Protein AF-A0A444R251-F1 (afdb_monomer_lite)

Secondary structure (DSSP, 8-state):
-----------HHHHHHHHHHHHHHHTT-SSHHHHHHHHHHSPPPHHHHHHHHHHHHHS-HHHHHHHHHHHHS-HHHHHHHHHHHHHHHHS-HHHHHHHHHHHHH-HHHHHHHHHHHHHHHHS-HHHHHHHHHHHHHTS-HHHHHT-HHHHS-HHHHHHHHHHHHHHHHTTT--

Structure (mmCIF, N/CA/C/O backbone):
data_AF-A0A444R251-F1
#
_entry.id   AF-A0A444R251-F1
#
loop_
_atom_site.group_PDB
_atom_site.id
_atom_site.type_symbol
_atom_site.label_atom_id
_atom_site.label_alt_id
_atom_site.label_comp_id
_atom_site.label_asym_id
_atom_site.label_entity_id
_atom_site.label_seq_id
_atom_site.pdbx_PDB_ins_code
_atom_site.Cartn_x
_atom_site.Cartn_y
_atom_site.Cartn_z
_atom_site.occupancy
_atom_site.B_iso_or_equiv
_atom_site.auth_seq_id
_atom_site.auth_comp_id
_atom_site.auth_asym_id
_atom_site.auth_atom_id
_atom_site.pdbx_PDB_model_num
ATOM 1 N N . GLN A 1 1 ? -33.685 -7.042 17.617 1.00 42.31 1 GLN A N 1
ATOM 2 C CA . GLN A 1 1 ? -33.152 -8.417 17.524 1.00 42.31 1 GLN A CA 1
ATOM 3 C C . GLN A 1 1 ? -31.793 -8.356 16.838 1.00 42.31 1 GLN A C 1
ATOM 5 O O . GLN A 1 1 ? -31.724 -7.944 15.687 1.00 42.31 1 GLN A O 1
ATOM 10 N N . GLN A 1 2 ? -30.715 -8.632 17.574 1.00 37.97 2 GLN A N 1
ATOM 11 C CA . GLN A 1 2 ? -29.339 -8.553 17.075 1.00 37.97 2 GLN A CA 1
ATOM 12 C C . GLN A 1 2 ? -29.007 -9.846 16.315 1.00 37.97 2 GLN A C 1
ATOM 14 O O . GLN A 1 2 ? -29.081 -10.926 16.893 1.00 37.97 2 GLN A O 1
ATOM 19 N N . ARG A 1 3 ? -28.685 -9.756 15.017 1.00 39.44 3 ARG A N 1
ATOM 20 C CA . ARG A 1 3 ? -28.180 -10.891 14.228 1.00 39.44 3 ARG A CA 1
ATOM 21 C C . ARG A 1 3 ? -26.666 -10.968 14.393 1.00 39.44 3 ARG A C 1
ATOM 23 O O . ARG A 1 3 ? -25.923 -10.258 13.722 1.00 39.44 3 ARG A O 1
ATOM 30 N N . THR A 1 4 ? -26.212 -11.820 15.300 1.00 41.81 4 THR A N 1
ATOM 31 C CA . THR A 1 4 ? -24.797 -12.163 15.451 1.00 41.81 4 THR A CA 1
ATOM 32 C C . THR A 1 4 ? -24.409 -13.094 14.303 1.00 41.81 4 THR A C 1
ATOM 34 O O . THR A 1 4 ? -24.843 -14.242 14.247 1.00 41.81 4 THR A O 1
ATOM 37 N N . HIS A 1 5 ? -23.617 -12.599 13.352 1.00 41.62 5 HIS A N 1
ATOM 38 C CA . HIS A 1 5 ? -23.016 -13.430 12.312 1.00 41.62 5 HIS A CA 1
ATOM 39 C C . HIS A 1 5 ? -21.911 -14.285 12.944 1.00 41.62 5 HIS A C 1
ATOM 41 O O . HIS A 1 5 ? -20.779 -13.830 13.102 1.00 41.62 5 HIS A O 1
ATOM 47 N N . ALA A 1 6 ? -22.245 -15.513 13.344 1.00 38.62 6 ALA A N 1
ATOM 48 C CA . ALA A 1 6 ? -21.256 -16.506 13.736 1.00 38.62 6 ALA A CA 1
ATOM 49 C C . ALA A 1 6 ? -20.406 -16.865 12.506 1.00 38.62 6 ALA A C 1
ATOM 51 O O . ALA A 1 6 ? -20.927 -17.324 11.488 1.00 38.62 6 ALA A O 1
ATOM 52 N N . ALA A 1 7 ? -19.097 -16.612 12.582 1.00 47.75 7 ALA A N 1
ATOM 53 C CA . ALA A 1 7 ? -18.140 -17.122 11.607 1.00 47.75 7 ALA A CA 1
ATOM 54 C C . ALA A 1 7 ? -18.251 -18.656 11.543 1.00 47.75 7 ALA A C 1
ATOM 56 O O . ALA A 1 7 ? -18.497 -19.273 12.584 1.00 47.75 7 ALA A O 1
ATOM 57 N N . PRO A 1 8 ? -18.068 -19.290 10.368 1.00 49.16 8 PRO A N 1
ATOM 58 C CA . PRO A 1 8 ? -18.066 -20.741 10.281 1.00 49.16 8 PRO A CA 1
ATOM 59 C C . PRO A 1 8 ? -16.948 -21.267 11.180 1.00 49.16 8 PRO A C 1
ATOM 61 O O . PRO A 1 8 ? -15.758 -21.097 10.904 1.00 49.16 8 PRO A O 1
ATOM 64 N N . VAL A 1 9 ? -17.348 -21.867 12.297 1.00 49.94 9 VAL A N 1
ATOM 65 C CA . VAL A 1 9 ? -16.464 -22.622 13.172 1.00 49.94 9 VAL A CA 1
ATOM 66 C C . VAL A 1 9 ? -15.973 -23.782 12.322 1.00 49.94 9 VAL A C 1
ATOM 68 O O . VAL A 1 9 ? -16.710 -24.731 12.076 1.00 49.94 9 VAL A O 1
ATOM 71 N N . ILE A 1 10 ? -14.747 -23.677 11.807 1.00 56.09 10 ILE A N 1
ATOM 72 C CA . ILE A 1 10 ? -14.058 -24.829 11.236 1.00 56.09 10 ILE A CA 1
ATOM 73 C C . ILE A 1 10 ? -13.926 -25.800 12.399 1.00 56.09 10 ILE A C 1
ATOM 75 O O . ILE A 1 10 ? -13.130 -25.575 13.314 1.00 56.09 10 ILE A O 1
ATOM 79 N N . THR A 1 11 ? -14.783 -26.814 12.413 1.00 58.69 11 THR A N 1
ATOM 80 C CA . THR A 1 11 ? -14.792 -27.834 13.450 1.00 58.69 11 THR A CA 1
ATOM 81 C C . THR A 1 11 ? -13.393 -28.421 13.551 1.00 58.69 11 THR A C 1
ATOM 83 O O . THR A 1 11 ? -12.722 -28.631 12.538 1.00 58.69 11 THR A O 1
ATOM 86 N N . ARG A 1 12 ? -12.929 -28.655 14.781 1.00 59.19 12 ARG A N 1
ATOM 87 C CA . ARG A 1 12 ? -11.617 -29.253 15.071 1.00 59.19 12 ARG A CA 1
ATOM 88 C C . ARG A 1 12 ? -11.370 -30.507 14.220 1.00 59.19 12 ARG A C 1
ATOM 90 O O . ARG A 1 12 ? -10.246 -30.725 13.779 1.00 59.19 12 ARG A O 1
ATOM 97 N N . ASP A 1 13 ? -12.433 -31.249 13.915 1.00 60.28 13 ASP A N 1
ATOM 98 C CA . ASP A 1 13 ? -12.444 -32.383 12.992 1.00 60.28 13 ASP A CA 1
ATOM 99 C C . ASP A 1 13 ? -12.047 -32.051 11.555 1.00 60.28 13 ASP A C 1
ATOM 101 O O . ASP A 1 13 ? -11.240 -32.766 10.979 1.00 60.28 13 ASP A O 1
ATOM 105 N N . THR A 1 14 ? -12.506 -30.944 10.975 1.00 70.25 14 THR A N 1
ATOM 106 C CA . THR A 1 14 ? -12.149 -30.569 9.596 1.00 70.25 14 THR A CA 1
ATOM 107 C C . THR A 1 14 ? -10.675 -30.189 9.490 1.00 70.25 14 THR A C 1
ATOM 109 O O . THR A 1 14 ? -9.998 -30.546 8.528 1.00 70.25 14 THR A O 1
ATOM 112 N N . GLN A 1 15 ? -10.140 -29.499 10.503 1.00 65.94 15 GLN A N 1
ATOM 113 C CA . GLN A 1 15 ? -8.701 -29.237 10.582 1.00 65.94 15 GLN A CA 1
ATOM 114 C C . GLN A 1 15 ? -7.899 -30.516 10.815 1.00 65.94 15 GLN A C 1
ATOM 116 O O . GLN A 1 15 ? -6.840 -30.672 10.214 1.00 65.94 15 GLN A O 1
ATOM 121 N N . ARG A 1 16 ? -8.403 -31.435 11.646 1.00 70.50 16 ARG A N 1
ATOM 122 C CA . ARG A 1 16 ? -7.769 -32.732 11.904 1.00 70.50 16 ARG A CA 1
ATOM 123 C C . ARG A 1 16 ? -7.749 -33.609 10.654 1.00 70.50 16 ARG A C 1
ATOM 125 O O . ARG A 1 16 ? -6.713 -34.187 10.363 1.00 70.50 16 ARG A O 1
ATOM 132 N N . GLN A 1 17 ? -8.843 -33.665 9.902 1.00 71.94 17 GLN A N 1
ATOM 133 C CA . GLN A 1 17 ? -8.942 -34.411 8.647 1.00 71.94 17 GLN A CA 1
ATOM 134 C C . GLN A 1 17 ? -8.020 -33.827 7.576 1.00 71.94 17 GLN A C 1
ATOM 136 O O . GLN A 1 17 ? -7.257 -34.572 6.971 1.00 71.94 17 GLN A O 1
ATOM 141 N N . ALA A 1 18 ? -8.000 -32.502 7.404 1.00 69.06 18 ALA A N 1
ATOM 142 C CA . ALA A 1 18 ? -7.072 -31.856 6.477 1.00 69.06 18 ALA A CA 1
ATOM 143 C C . ALA A 1 18 ? -5.603 -32.049 6.897 1.00 69.06 18 ALA A C 1
ATOM 145 O O . ALA A 1 18 ? -4.738 -32.241 6.050 1.00 69.06 18 ALA A O 1
ATOM 146 N N . ALA A 1 19 ? -5.297 -32.023 8.198 1.00 67.31 19 ALA A N 1
ATOM 147 C CA . ALA A 1 19 ? -3.951 -32.303 8.697 1.00 67.31 19 ALA A CA 1
ATOM 148 C C . ALA A 1 19 ? -3.555 -33.776 8.502 1.00 67.31 19 ALA A C 1
ATOM 150 O O . ALA A 1 19 ? -2.422 -34.043 8.123 1.00 67.31 19 ALA A O 1
ATOM 151 N N . ALA A 1 20 ? -4.483 -34.714 8.706 1.00 68.62 20 ALA A N 1
ATOM 152 C CA . ALA A 1 20 ? -4.255 -36.141 8.491 1.00 68.62 20 ALA A CA 1
ATOM 153 C C . ALA A 1 20 ? -4.050 -36.474 7.006 1.00 68.62 20 ALA A C 1
ATOM 155 O O . ALA A 1 20 ? -3.149 -37.234 6.676 1.00 68.62 20 ALA A O 1
ATOM 156 N N . GLN A 1 21 ? -4.822 -35.870 6.098 1.00 70.12 21 GLN A N 1
ATOM 157 C CA . GLN A 1 21 ? -4.610 -36.005 4.650 1.00 70.12 21 GLN A CA 1
ATOM 158 C C . GLN A 1 21 ? -3.215 -35.512 4.246 1.00 70.12 21 GLN A C 1
ATOM 160 O O . GLN A 1 21 ? -2.468 -36.234 3.596 1.00 70.12 21 GLN A O 1
ATOM 165 N N . ARG A 1 22 ? -2.814 -34.337 4.746 1.00 69.38 22 ARG A N 1
ATOM 166 C CA . ARG A 1 22 ? -1.481 -33.765 4.498 1.00 69.38 22 ARG A CA 1
ATOM 167 C C . ARG A 1 22 ? -0.343 -34.594 5.088 1.00 69.38 22 ARG A C 1
ATOM 169 O O . ARG A 1 22 ? 0.742 -34.591 4.526 1.00 69.38 22 ARG A O 1
ATOM 176 N N . PHE A 1 23 ? -0.576 -35.265 6.216 1.00 68.44 23 PHE A N 1
ATOM 177 C CA . PHE A 1 23 ? 0.391 -36.183 6.814 1.00 68.44 23 PHE A CA 1
ATOM 178 C C . PHE A 1 23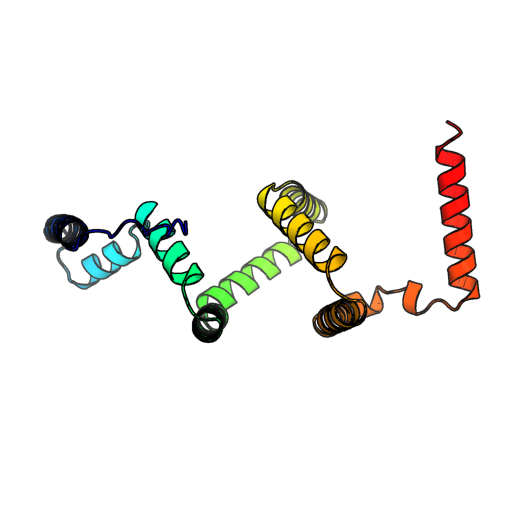 ? 0.554 -37.452 5.966 1.00 68.44 23 PHE A C 1
ATOM 180 O O . PHE A 1 23 ? 1.673 -37.880 5.741 1.00 68.44 23 PHE A O 1
ATOM 187 N N . ASN A 1 24 ? -0.529 -37.999 5.410 1.00 71.19 24 ASN A N 1
ATOM 188 C CA . ASN A 1 24 ? -0.433 -39.142 4.495 1.00 71.19 24 ASN A CA 1
ATOM 189 C C . ASN A 1 24 ? 0.257 -38.779 3.166 1.00 71.19 24 ASN A C 1
ATOM 191 O O . ASN A 1 24 ? 1.031 -39.569 2.644 1.00 71.19 24 ASN A O 1
ATOM 195 N N . GLU A 1 25 ? 0.034 -37.574 2.630 1.00 67.38 25 GLU A N 1
ATOM 196 C CA . GLU A 1 25 ? 0.771 -37.078 1.451 1.00 67.38 25 GLU A CA 1
ATOM 197 C C . GLU A 1 25 ? 2.259 -36.825 1.753 1.00 67.38 25 GLU A C 1
ATOM 199 O O . GLU A 1 25 ? 3.100 -36.909 0.858 1.00 67.38 25 GLU A O 1
ATOM 204 N N . ALA A 1 26 ? 2.594 -36.548 3.018 1.00 64.06 26 ALA A N 1
ATOM 205 C CA . ALA A 1 26 ? 3.963 -36.345 3.480 1.00 64.06 26 ALA A CA 1
ATOM 206 C C . ALA A 1 26 ? 4.802 -37.628 3.501 1.00 64.06 26 ALA A C 1
ATOM 208 O O . ALA A 1 26 ? 6.018 -37.538 3.371 1.00 64.06 26 ALA A O 1
ATOM 209 N N . GLU A 1 27 ? 4.174 -38.802 3.632 1.00 65.00 27 GLU A N 1
ATOM 210 C CA . GLU A 1 27 ? 4.851 -40.112 3.679 1.00 65.00 27 GLU A CA 1
ATOM 211 C C . GLU A 1 27 ? 5.606 -40.433 2.370 1.00 65.00 27 GLU A C 1
ATOM 213 O O . GLU A 1 27 ? 6.431 -41.343 2.326 1.00 65.00 27 GLU A O 1
ATOM 218 N N . HIS A 1 28 ? 5.368 -39.661 1.303 1.00 67.62 28 HIS A N 1
ATOM 219 C CA . HIS A 1 28 ? 6.104 -39.737 0.039 1.00 67.62 28 HIS A CA 1
ATOM 220 C C . HIS A 1 28 ? 7.358 -38.842 -0.025 1.00 67.62 28 HIS A C 1
ATOM 222 O O . HIS A 1 28 ? 8.085 -38.898 -1.018 1.00 67.62 28 HIS A O 1
ATOM 228 N N . TYR A 1 29 ? 7.639 -38.040 1.007 1.00 62.84 29 TYR A N 1
ATOM 229 C CA . TYR A 1 29 ? 8.817 -37.172 1.084 1.00 62.84 29 TYR A CA 1
ATOM 230 C C . TYR A 1 29 ? 9.852 -37.775 2.042 1.00 62.84 29 TYR A C 1
ATOM 232 O O . TYR A 1 29 ? 9.627 -37.882 3.244 1.00 62.84 29 TYR A O 1
ATOM 240 N N . GLY A 1 30 ? 11.002 -38.188 1.500 1.00 66.19 30 GLY A N 1
ATOM 241 C CA . GLY A 1 30 ? 12.010 -38.981 2.218 1.00 66.19 30 GLY A CA 1
ATOM 242 C C . GLY A 1 30 ? 12.791 -38.250 3.320 1.00 66.19 30 GLY A C 1
ATOM 243 O O . GLY A 1 30 ? 13.541 -38.898 4.046 1.00 66.19 30 GLY A O 1
ATOM 244 N N . SER A 1 31 ? 12.637 -36.929 3.467 1.00 72.56 31 SER A N 1
ATOM 245 C CA . SER A 1 31 ? 13.334 -36.110 4.469 1.00 72.56 31 SER A CA 1
ATOM 246 C C . SER A 1 31 ? 12.411 -35.068 5.111 1.00 72.56 31 SER A C 1
ATOM 248 O O . SER A 1 31 ? 11.532 -34.499 4.465 1.00 72.56 31 SER A O 1
ATOM 250 N N . TYR A 1 32 ? 12.644 -34.762 6.393 1.00 68.62 32 TYR A N 1
ATOM 251 C CA . TYR A 1 32 ? 11.914 -33.719 7.124 1.00 68.62 32 TYR A CA 1
ATOM 252 C C . TYR A 1 32 ? 12.078 -32.328 6.488 1.00 68.62 32 TYR A C 1
ATOM 254 O O . TYR A 1 32 ? 11.136 -31.534 6.519 1.00 68.62 32 TYR A O 1
ATOM 262 N N . ASP A 1 33 ? 13.236 -32.040 5.880 1.00 71.50 33 ASP A N 1
ATOM 263 C CA . ASP A 1 33 ? 13.458 -30.790 5.139 1.00 71.50 33 ASP A CA 1
ATOM 264 C C . ASP A 1 33 ? 12.593 -30.712 3.871 1.00 71.50 33 ASP A C 1
ATOM 266 O O . ASP A 1 33 ? 11.998 -29.664 3.613 1.00 71.50 33 ASP A O 1
ATOM 270 N N . ASP A 1 34 ? 12.409 -31.826 3.155 1.00 71.56 34 ASP A N 1
ATOM 271 C CA . ASP A 1 34 ? 11.539 -31.890 1.972 1.00 71.56 34 ASP A CA 1
ATOM 272 C C . ASP A 1 34 ? 10.065 -31.697 2.348 1.00 71.56 34 ASP A C 1
ATOM 274 O O . ASP A 1 34 ? 9.324 -30.987 1.667 1.00 71.56 34 ASP A O 1
ATOM 278 N N . PHE A 1 35 ? 9.629 -32.261 3.480 1.00 68.12 35 PHE A N 1
ATOM 279 C CA . PHE A 1 35 ? 8.278 -32.026 3.996 1.00 68.12 35 PHE A CA 1
ATOM 280 C C . PHE A 1 35 ? 8.060 -30.567 4.427 1.00 68.12 35 PHE A C 1
ATOM 282 O O . PHE A 1 35 ? 6.975 -29.998 4.227 1.00 68.12 35 PHE A O 1
ATOM 289 N N . ARG A 1 36 ? 9.082 -29.943 5.030 1.00 70.12 36 ARG A N 1
ATOM 290 C CA . ARG A 1 36 ? 9.040 -28.529 5.417 1.00 70.12 36 ARG A CA 1
ATOM 291 C C . ARG A 1 36 ? 8.899 -27.652 4.179 1.00 70.12 36 ARG A C 1
ATOM 293 O O . ARG A 1 36 ? 8.041 -26.768 4.161 1.00 70.12 36 ARG A O 1
ATOM 300 N N . ASP A 1 37 ? 9.684 -27.937 3.147 1.00 73.75 37 ASP A N 1
ATOM 301 C CA . ASP A 1 37 ? 9.650 -27.219 1.879 1.00 73.75 37 ASP A CA 1
ATOM 302 C C . ASP A 1 37 ? 8.312 -27.404 1.148 1.00 73.75 37 ASP A C 1
ATOM 304 O O . ASP A 1 37 ? 7.667 -26.419 0.773 1.00 73.75 37 ASP A O 1
ATOM 308 N N . PHE A 1 38 ? 7.805 -28.639 1.071 1.00 69.69 38 PHE A N 1
ATOM 309 C CA . PHE A 1 38 ? 6.473 -28.947 0.548 1.00 69.69 38 PHE A CA 1
ATOM 310 C C . PHE A 1 38 ? 5.386 -28.146 1.271 1.00 69.69 38 PHE A C 1
ATOM 312 O O . PHE A 1 38 ? 4.572 -27.467 0.644 1.00 69.69 38 PHE A O 1
ATOM 319 N N . SER A 1 39 ? 5.405 -28.153 2.606 1.00 68.38 39 SER A N 1
ATOM 320 C CA . SER A 1 39 ? 4.427 -27.438 3.429 1.00 68.38 39 SER A CA 1
ATOM 321 C C . SER A 1 39 ? 4.464 -25.918 3.240 1.00 68.38 39 SER A C 1
ATOM 323 O O . SER A 1 39 ? 3.422 -25.273 3.377 1.00 68.38 39 SER A O 1
ATOM 325 N N . HIS A 1 40 ? 5.628 -25.342 2.928 1.00 69.31 40 HIS A N 1
ATOM 326 C CA . HIS A 1 40 ? 5.785 -23.912 2.654 1.00 69.31 40 HIS A CA 1
ATOM 327 C C . HIS A 1 40 ? 5.304 -23.504 1.255 1.00 69.31 40 HIS A C 1
ATOM 329 O O . HIS A 1 40 ? 4.819 -22.382 1.090 1.00 69.31 40 HIS A O 1
ATOM 335 N N . HIS A 1 41 ? 5.390 -24.403 0.274 1.00 70.50 41 HIS A N 1
ATOM 336 C CA . HIS A 1 41 ? 4.983 -24.148 -1.110 1.00 70.50 41 HIS A CA 1
ATOM 337 C C . HIS A 1 41 ? 3.508 -24.455 -1.396 1.00 70.50 41 HIS A C 1
ATOM 339 O O . HIS A 1 41 ? 3.003 -24.104 -2.466 1.00 70.50 41 HIS A O 1
ATOM 345 N N . GLN A 1 42 ? 2.787 -25.053 -0.443 1.00 70.00 42 GLN A N 1
ATOM 346 C CA . GLN A 1 42 ? 1.366 -25.327 -0.619 1.00 70.00 42 GLN A CA 1
ATOM 347 C C . GLN A 1 42 ? 0.540 -24.029 -0.701 1.00 70.00 42 GLN A C 1
ATOM 349 O O . GLN A 1 42 ? 0.582 -23.191 0.210 1.00 70.00 42 GLN A O 1
ATOM 354 N N . PRO A 1 43 ? -0.259 -23.844 -1.768 1.00 72.75 43 PRO A N 1
ATOM 355 C CA . PRO A 1 43 ? -1.132 -22.689 -1.880 1.00 72.75 43 PRO A CA 1
ATOM 356 C C . PRO A 1 43 ? -2.206 -22.742 -0.790 1.00 72.75 43 PRO A C 1
ATOM 358 O O . PRO A 1 43 ? -2.899 -23.745 -0.629 1.00 72.75 43 PRO A O 1
ATOM 361 N N . LEU A 1 44 ? -2.397 -21.637 -0.059 1.00 78.81 44 LEU A N 1
ATOM 362 C CA . LEU A 1 44 ? -3.494 -21.563 0.907 1.00 78.81 44 LEU A CA 1
ATOM 363 C C . LEU A 1 44 ? -4.835 -21.786 0.205 1.00 78.81 44 LEU A C 1
ATOM 365 O O . LEU A 1 44 ? -5.136 -21.129 -0.804 1.00 78.81 44 LEU A O 1
ATOM 369 N N . THR A 1 45 ? -5.670 -22.640 0.797 1.00 83.06 45 THR A N 1
ATOM 370 C CA . THR A 1 45 ? -7.039 -22.840 0.322 1.00 83.06 45 THR A CA 1
ATOM 371 C C . THR A 1 45 ? -7.837 -21.546 0.479 1.00 83.06 45 THR A C 1
ATOM 373 O O . THR A 1 45 ? -7.544 -20.705 1.337 1.00 83.06 45 THR A O 1
ATOM 376 N N . GLN A 1 46 ? -8.870 -21.359 -0.346 1.00 81.69 46 GLN A N 1
ATOM 377 C CA . GLN A 1 46 ? -9.717 -20.165 -0.261 1.00 81.69 46 GLN A CA 1
ATOM 378 C C . GLN A 1 46 ? -10.325 -20.006 1.145 1.00 81.69 46 GLN A C 1
ATOM 380 O O . GLN A 1 46 ? -10.272 -18.925 1.724 1.00 81.69 46 GLN A O 1
ATOM 385 N N . GLN A 1 47 ? -10.755 -21.112 1.755 1.00 82.81 47 GLN A N 1
ATOM 386 C CA . GLN A 1 47 ? -11.256 -21.144 3.128 1.00 82.81 47 GLN A CA 1
ATOM 387 C C . GLN A 1 47 ? -10.216 -20.670 4.156 1.00 82.81 47 GLN A C 1
ATOM 389 O O . GLN A 1 47 ? -10.557 -19.939 5.086 1.00 82.81 47 GLN A O 1
ATOM 394 N N . GLN A 1 48 ? -8.942 -21.043 4.002 1.00 81.06 48 GLN A N 1
ATOM 395 C CA . GLN A 1 48 ? -7.874 -20.563 4.885 1.00 81.06 48 GLN A CA 1
ATOM 396 C C . GLN A 1 48 ? -7.614 -19.064 4.702 1.00 81.06 48 GLN A C 1
ATOM 398 O O . GLN A 1 48 ? -7.417 -18.355 5.691 1.00 81.06 48 GLN A O 1
ATOM 403 N N . LYS A 1 49 ? -7.652 -18.564 3.458 1.00 86.12 49 LYS A N 1
ATOM 404 C CA . LYS A 1 49 ? -7.540 -17.125 3.167 1.00 86.12 49 LYS A CA 1
ATOM 405 C C . LYS A 1 49 ? -8.683 -16.345 3.814 1.00 86.12 49 LYS A C 1
ATOM 407 O O . LYS A 1 49 ? -8.435 -15.320 4.448 1.00 86.12 49 LYS A O 1
ATOM 412 N N . ASP A 1 50 ? -9.908 -16.851 3.716 1.00 85.56 50 ASP A N 1
ATOM 413 C CA . ASP A 1 50 ? -11.087 -16.215 4.301 1.00 85.56 50 ASP A CA 1
ATOM 414 C C . ASP A 1 50 ? -11.062 -16.264 5.832 1.00 85.56 50 ASP A C 1
ATOM 416 O O . ASP A 1 50 ? -11.304 -15.244 6.479 1.00 85.56 50 ASP A O 1
ATOM 420 N N . ALA A 1 51 ? -10.653 -17.388 6.426 1.00 85.19 51 ALA A N 1
ATOM 421 C CA . ALA A 1 51 ? -10.458 -17.497 7.870 1.00 85.19 51 ALA A CA 1
ATOM 422 C C . ALA A 1 51 ? -9.373 -16.531 8.380 1.00 85.19 51 ALA A C 1
ATOM 424 O O . ALA A 1 51 ? -9.565 -15.855 9.392 1.00 85.19 51 ALA A O 1
ATOM 425 N N . ALA A 1 52 ? -8.246 -16.405 7.671 1.00 86.12 52 ALA A N 1
ATOM 426 C CA . ALA A 1 52 ? -7.204 -15.435 8.005 1.00 86.12 52 ALA A CA 1
ATOM 427 C C . ALA A 1 52 ? -7.717 -13.989 7.887 1.00 86.12 52 ALA A C 1
ATOM 429 O O . ALA A 1 52 ? -7.435 -13.153 8.751 1.00 86.12 52 ALA A O 1
ATOM 430 N N . ARG A 1 53 ? -8.524 -13.696 6.859 1.00 88.75 53 ARG A N 1
ATOM 431 C CA . ARG A 1 53 ? -9.145 -12.383 6.660 1.00 88.75 53 ARG A CA 1
ATOM 432 C C . ARG A 1 53 ? -10.129 -12.045 7.780 1.00 88.75 53 ARG A C 1
ATOM 434 O O . ARG A 1 53 ? -10.085 -10.926 8.284 1.00 88.75 53 ARG A O 1
ATOM 441 N N . GLN A 1 54 ? -10.958 -13.000 8.201 1.00 87.62 54 GLN A N 1
ATOM 442 C CA . GLN A 1 54 ? -11.874 -12.840 9.334 1.00 87.62 54 GLN A CA 1
ATOM 443 C C . GLN A 1 54 ? -11.113 -12.601 10.640 1.00 87.62 54 GLN A C 1
ATOM 445 O O . GLN A 1 54 ? -11.424 -11.647 11.345 1.00 87.62 54 GLN A O 1
ATOM 450 N N . ARG A 1 55 ? -10.052 -13.375 10.915 1.00 87.69 55 ARG A N 1
ATOM 451 C CA . ARG A 1 55 ? -9.189 -13.174 12.095 1.00 87.69 55 ARG A CA 1
ATOM 452 C C . ARG A 1 55 ? -8.557 -11.784 12.121 1.00 87.69 55 ARG A C 1
ATOM 454 O O . ARG A 1 55 ? -8.539 -11.134 13.159 1.00 87.69 55 ARG A O 1
ATOM 461 N N . TYR A 1 56 ? -8.074 -11.295 10.978 1.00 88.88 56 TYR A N 1
ATOM 462 C CA . TYR A 1 56 ? -7.547 -9.933 10.879 1.00 88.88 56 TYR A CA 1
ATOM 463 C C . TYR A 1 56 ? -8.641 -8.876 1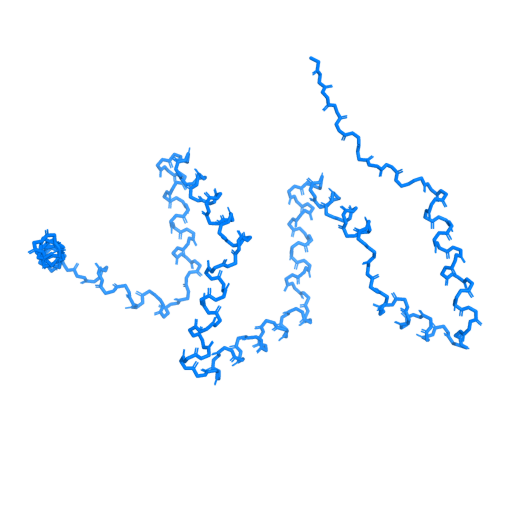1.107 1.00 88.88 56 TYR A C 1
ATOM 465 O O . TYR A 1 56 ? -8.404 -7.853 11.749 1.00 88.88 56 TYR A O 1
ATOM 473 N N . GLN A 1 57 ? -9.856 -9.118 10.606 1.00 88.00 57 GLN A N 1
ATOM 474 C CA . GLN A 1 57 ? -11.004 -8.229 10.795 1.00 88.00 57 GLN A CA 1
ATOM 475 C C . GLN A 1 57 ? -11.564 -8.245 12.225 1.00 88.00 57 GLN A C 1
ATOM 477 O O . GLN A 1 57 ? -12.096 -7.229 12.656 1.00 88.00 57 GLN A O 1
ATOM 482 N N . SER A 1 58 ? -11.414 -9.323 12.988 1.00 91.12 58 SER A N 1
ATOM 483 C CA . SER A 1 58 ? -11.831 -9.366 14.396 1.00 91.12 58 SER A CA 1
ATOM 484 C C . SER A 1 58 ? -10.731 -8.942 15.377 1.00 91.12 58 SER A C 1
ATOM 486 O O . SER A 1 58 ? -11.025 -8.715 16.544 1.00 91.12 58 SER A O 1
ATOM 488 N N . ALA A 1 59 ? -9.474 -8.849 14.930 1.00 91.75 59 ALA A N 1
ATOM 489 C CA . ALA A 1 59 ? -8.344 -8.450 15.770 1.00 91.75 59 ALA A CA 1
ATOM 490 C C . ALA A 1 59 ? -8.438 -6.986 16.237 1.00 91.75 59 ALA A C 1
ATOM 492 O O . ALA A 1 59 ? -8.948 -6.123 15.510 1.00 91.75 59 ALA A O 1
ATOM 493 N N . SER A 1 60 ? -7.882 -6.708 17.422 1.00 93.75 60 SER A N 1
ATOM 494 C CA . SER A 1 60 ? -7.831 -5.352 17.983 1.00 93.75 60 SER A CA 1
ATOM 495 C C . SER A 1 60 ? -6.955 -4.415 17.130 1.00 93.75 60 SER A C 1
ATOM 497 O O . SER A 1 60 ? -6.102 -4.889 16.364 1.00 93.75 60 SER A O 1
ATOM 499 N N . PRO A 1 61 ? -7.131 -3.083 17.227 1.00 90.69 61 PRO A N 1
ATOM 500 C CA . PRO A 1 61 ? -6.274 -2.120 16.535 1.00 90.69 61 PRO A CA 1
ATOM 501 C C . PRO A 1 61 ? -4.776 -2.350 16.784 1.00 90.69 61 PRO A C 1
ATOM 503 O O . PRO A 1 61 ? -3.993 -2.326 15.834 1.00 90.69 61 PRO A O 1
ATOM 506 N N . GLU A 1 62 ? -4.390 -2.660 18.021 1.00 92.81 62 GLU A N 1
ATOM 507 C CA . GLU A 1 62 ? -3.008 -2.914 18.442 1.00 92.81 62 GLU A CA 1
ATOM 508 C C . GLU A 1 62 ? -2.465 -4.199 17.809 1.00 92.81 62 GLU A C 1
ATOM 510 O O . GLU A 1 62 ? -1.363 -4.217 17.263 1.00 92.81 62 GLU A O 1
ATOM 515 N N . GLN A 1 63 ? -3.262 -5.272 17.791 1.00 90.62 63 GLN A N 1
ATOM 516 C CA . GLN A 1 63 ? -2.878 -6.529 17.143 1.00 90.62 63 GLN A CA 1
ATOM 517 C C . GLN A 1 63 ? -2.707 -6.356 15.632 1.00 90.62 63 GLN A C 1
ATOM 519 O O . GLN A 1 63 ? -1.750 -6.861 15.039 1.00 90.62 63 GLN A O 1
ATOM 524 N N . ARG A 1 64 ? -3.612 -5.610 14.989 1.00 91.94 64 ARG A N 1
ATOM 525 C CA . ARG A 1 64 ? -3.494 -5.286 13.563 1.00 91.94 64 ARG A CA 1
ATOM 526 C C . ARG A 1 64 ? -2.253 -4.455 13.276 1.00 91.94 64 ARG A C 1
ATOM 528 O O . ARG A 1 64 ? -1.639 -4.663 12.227 1.00 91.94 64 ARG A O 1
ATOM 535 N N . GLN A 1 65 ? -1.908 -3.530 14.169 1.00 90.94 65 GLN A N 1
ATOM 536 C CA . GLN A 1 65 ? -0.714 -2.706 14.046 1.00 90.94 65 GLN A CA 1
ATOM 537 C C . GLN A 1 65 ? 0.551 -3.560 14.161 1.00 90.94 65 GLN A C 1
ATOM 539 O O . GLN A 1 65 ? 1.357 -3.546 13.236 1.00 90.94 65 GLN A O 1
ATOM 544 N N . ALA A 1 66 ? 0.656 -4.410 15.184 1.00 92.31 66 ALA A N 1
ATOM 545 C CA . ALA A 1 66 ? 1.794 -5.315 15.350 1.00 92.31 66 ALA A CA 1
ATOM 546 C C . ALA A 1 66 ? 1.979 -6.255 14.141 1.00 92.31 66 ALA A C 1
ATOM 548 O O . ALA A 1 66 ? 3.097 -6.505 13.691 1.00 92.31 66 ALA A O 1
ATOM 549 N N . VAL A 1 67 ? 0.882 -6.763 13.563 1.00 92.06 67 VAL A N 1
ATOM 550 C CA . VAL A 1 67 ? 0.935 -7.564 12.328 1.00 92.06 67 VAL A CA 1
ATOM 551 C C . VAL A 1 67 ? 1.426 -6.729 11.140 1.00 92.06 67 VAL A C 1
ATOM 553 O O . VAL A 1 67 ? 2.260 -7.205 10.370 1.00 92.06 67 VAL A O 1
ATOM 556 N N . ARG A 1 68 ? 0.948 -5.486 10.981 1.00 89.56 68 ARG A N 1
ATOM 557 C CA . ARG A 1 68 ? 1.417 -4.574 9.921 1.00 89.56 68 ARG A CA 1
ATOM 558 C C . ARG A 1 68 ? 2.905 -4.279 10.052 1.00 89.56 68 ARG A C 1
ATOM 560 O O . ARG A 1 68 ? 3.608 -4.354 9.049 1.00 89.56 68 ARG A O 1
ATOM 567 N N . GLU A 1 69 ? 3.378 -4.004 11.261 1.00 91.44 69 GLU A N 1
ATOM 568 C CA . GLU A 1 69 ? 4.791 -3.743 11.541 1.0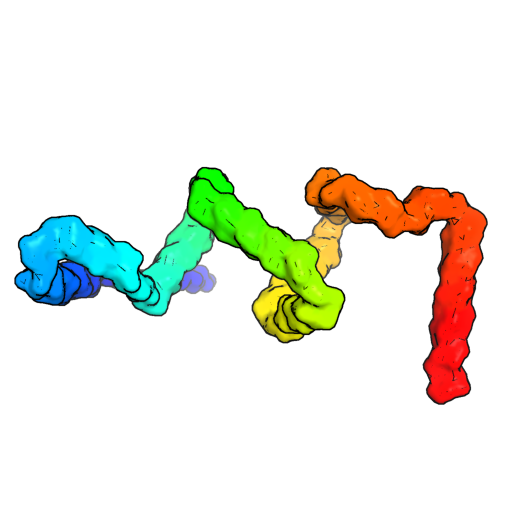0 91.44 69 GLU A CA 1
ATOM 569 C C . GLU A 1 69 ? 5.655 -4.957 11.220 1.00 91.44 69 GLU A C 1
ATOM 571 O O . GLU A 1 69 ? 6.637 -4.822 10.496 1.00 91.44 69 GLU A O 1
ATOM 576 N N . LYS A 1 70 ? 5.249 -6.162 11.637 1.00 90.94 70 LYS A N 1
ATOM 577 C CA . LYS A 1 70 ? 5.961 -7.402 11.284 1.00 90.94 70 LYS A CA 1
ATOM 578 C C . LYS A 1 70 ? 6.027 -7.633 9.775 1.00 90.94 70 LYS A C 1
ATOM 580 O O . LYS A 1 70 ? 7.067 -8.022 9.255 1.00 90.94 70 LYS A O 1
ATOM 585 N N . ILE A 1 71 ? 4.932 -7.384 9.056 1.00 88.75 71 ILE A N 1
ATOM 586 C CA . ILE A 1 71 ? 4.907 -7.505 7.591 1.00 88.75 71 ILE A CA 1
ATOM 587 C C . ILE A 1 71 ? 5.830 -6.464 6.946 1.00 88.75 71 ILE A C 1
ATOM 589 O O . ILE A 1 71 ? 6.529 -6.789 5.984 1.00 88.75 71 ILE A O 1
ATOM 593 N N . GLN A 1 72 ? 5.838 -5.235 7.464 1.00 84.75 72 GLN A N 1
ATOM 594 C CA . GLN A 1 72 ? 6.632 -4.123 6.945 1.00 84.75 72 GLN A CA 1
ATOM 595 C C . GLN A 1 72 ? 8.130 -4.276 7.231 1.00 84.75 72 GLN A C 1
ATOM 597 O O . GLN A 1 72 ? 8.935 -3.933 6.368 1.00 84.75 72 GLN A O 1
ATOM 602 N N . ALA A 1 73 ? 8.488 -4.802 8.402 1.00 88.62 73 ALA A N 1
ATOM 603 C CA . ALA A 1 73 ? 9.862 -5.071 8.820 1.00 88.62 73 ALA A CA 1
ATOM 604 C C . ALA A 1 73 ? 10.422 -6.384 8.244 1.00 88.62 73 ALA A C 1
ATOM 606 O O . ALA A 1 73 ? 11.596 -6.685 8.436 1.00 88.62 73 ALA A O 1
ATOM 607 N N . ASN A 1 74 ? 9.608 -7.176 7.536 1.00 92.06 74 ASN A N 1
ATOM 608 C CA . ASN A 1 74 ? 10.085 -8.399 6.904 1.00 92.06 74 ASN A CA 1
ATOM 609 C C . ASN A 1 74 ? 11.055 -8.056 5.746 1.00 92.06 74 ASN A C 1
ATOM 611 O O . ASN A 1 74 ? 10.626 -7.429 4.765 1.00 92.06 74 ASN A O 1
ATOM 615 N N . PRO A 1 75 ? 12.324 -8.506 5.800 1.00 88.50 75 PRO A N 1
ATOM 616 C CA . PRO A 1 75 ? 13.342 -8.166 4.804 1.00 88.50 75 PRO A CA 1
ATOM 617 C C . PRO A 1 75 ? 12.973 -8.622 3.387 1.00 88.50 75 PRO A C 1
ATOM 619 O O . PRO A 1 75 ? 13.251 -7.911 2.423 1.00 88.50 75 PRO A O 1
ATOM 622 N N . GLN A 1 76 ? 12.261 -9.743 3.231 1.00 88.88 76 GLN A N 1
ATOM 623 C CA . GLN A 1 76 ? 11.798 -10.193 1.914 1.00 88.88 76 GLN A CA 1
ATOM 624 C C . GLN A 1 76 ? 10.773 -9.223 1.311 1.00 88.88 76 GLN A C 1
ATOM 626 O O . GLN A 1 76 ? 10.810 -8.928 0.116 1.00 88.88 76 GLN A O 1
ATOM 631 N N . ASN A 1 77 ? 9.861 -8.673 2.121 1.00 89.06 77 ASN A N 1
ATOM 632 C CA . ASN A 1 77 ? 8.914 -7.664 1.639 1.00 89.06 77 ASN A CA 1
ATOM 633 C C . ASN A 1 77 ? 9.625 -6.360 1.272 1.00 89.06 77 ASN A C 1
ATOM 635 O O . ASN A 1 77 ? 9.255 -5.722 0.282 1.00 89.06 77 ASN A O 1
ATOM 639 N N . GLN A 1 78 ? 10.654 -5.982 2.032 1.00 88.06 78 GLN A N 1
ATOM 640 C CA . GLN A 1 78 ? 11.482 -4.828 1.708 1.00 88.06 78 GLN A CA 1
ATOM 641 C C . GLN A 1 78 ? 12.185 -5.006 0.356 1.00 88.06 78 GLN A C 1
ATOM 643 O O . GLN A 1 78 ? 12.012 -4.155 -0.520 1.00 88.06 78 GLN A O 1
ATOM 648 N N . GLN A 1 79 ? 12.865 -6.135 0.144 1.00 91.38 79 GLN A N 1
ATOM 649 C CA . GLN A 1 79 ? 13.520 -6.465 -1.126 1.00 91.38 79 GLN A CA 1
ATOM 650 C C . GLN A 1 79 ? 12.530 -6.463 -2.295 1.00 91.38 79 GLN A C 1
ATOM 652 O O . GLN A 1 79 ? 12.786 -5.854 -3.332 1.00 91.38 79 GLN A O 1
ATOM 657 N N . ARG A 1 80 ? 11.346 -7.069 -2.129 1.00 90.81 80 ARG A N 1
ATOM 658 C CA . ARG A 1 80 ? 10.300 -7.064 -3.168 1.00 90.81 80 ARG A CA 1
ATOM 659 C C . ARG A 1 80 ? 9.821 -5.651 -3.498 1.00 90.81 80 ARG A C 1
ATOM 661 O O . ARG A 1 80 ? 9.588 -5.341 -4.667 1.00 90.81 80 ARG A O 1
ATOM 668 N N . ARG A 1 81 ? 9.685 -4.780 -2.494 1.00 89.50 81 ARG A N 1
ATOM 669 C CA . ARG A 1 81 ? 9.302 -3.374 -2.690 1.00 89.50 81 ARG A CA 1
ATOM 670 C C . ARG A 1 81 ? 10.390 -2.594 -3.425 1.00 89.50 81 ARG A C 1
ATOM 672 O O . ARG A 1 81 ? 10.065 -1.790 -4.295 1.00 89.50 81 ARG A O 1
ATOM 679 N N . GLU A 1 82 ? 11.653 -2.818 -3.088 1.00 91.56 82 GLU A N 1
ATOM 680 C CA . GLU A 1 82 ? 12.798 -2.197 -3.761 1.00 91.56 82 GLU A CA 1
ATOM 681 C C . GLU A 1 82 ? 12.916 -2.676 -5.209 1.00 91.56 82 GLU A C 1
ATOM 683 O O . GLU A 1 82 ? 12.970 -1.847 -6.115 1.00 91.56 82 GLU A O 1
ATOM 688 N N . ALA A 1 83 ? 12.803 -3.981 -5.457 1.00 93.31 83 ALA A N 1
ATOM 689 C CA . ALA A 1 83 ? 12.771 -4.541 -6.805 1.00 93.31 83 ALA A CA 1
ATOM 690 C C . ALA A 1 83 ? 11.610 -3.970 -7.638 1.00 93.31 83 ALA A C 1
ATOM 692 O O . ALA A 1 83 ? 11.796 -3.587 -8.792 1.00 93.31 83 ALA A O 1
ATOM 693 N N . ALA A 1 84 ? 10.411 -3.845 -7.057 1.00 89.62 84 ALA A N 1
ATOM 694 C CA . ALA A 1 84 ? 9.274 -3.220 -7.733 1.00 89.62 84 ALA A CA 1
ATOM 695 C C . ALA A 1 84 ? 9.531 -1.737 -8.053 1.00 89.62 84 ALA A C 1
ATOM 697 O O . ALA A 1 84 ? 9.202 -1.280 -9.149 1.00 89.62 84 ALA A O 1
ATOM 698 N N . ARG A 1 85 ? 10.151 -0.987 -7.132 1.00 89.69 85 ARG A N 1
ATOM 699 C CA . ARG A 1 85 ? 10.552 0.409 -7.371 1.00 89.69 85 ARG A CA 1
ATOM 700 C C . ARG A 1 85 ? 11.560 0.508 -8.509 1.00 89.69 85 ARG A C 1
ATOM 702 O O . ARG A 1 85 ? 11.348 1.330 -9.395 1.00 89.69 85 ARG A O 1
ATOM 709 N N . GLN A 1 86 ? 12.583 -0.344 -8.524 1.00 90.75 86 GLN A N 1
ATOM 710 C CA . GLN A 1 86 ? 13.582 -0.362 -9.592 1.00 90.75 86 GLN A CA 1
ATOM 711 C 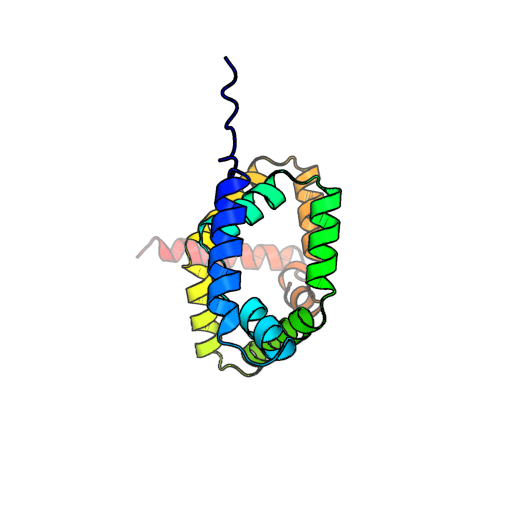C . GLN A 1 86 ? 12.952 -0.683 -10.946 1.00 90.75 86 GLN A C 1
ATOM 713 O O . GLN A 1 86 ? 13.199 0.032 -11.909 1.00 90.75 86 GLN A O 1
ATOM 718 N N . ARG A 1 87 ? 12.044 -1.665 -11.010 1.00 89.50 87 ARG A N 1
ATOM 719 C CA . ARG A 1 87 ? 11.299 -1.992 -12.240 1.00 89.50 87 ARG A CA 1
ATOM 720 C C . ARG A 1 87 ? 10.482 -0.815 -12.765 1.00 89.50 87 ARG A C 1
ATOM 722 O O . ARG A 1 87 ? 10.424 -0.603 -13.967 1.00 89.50 87 ARG A O 1
ATOM 729 N N . ILE A 1 88 ? 9.847 -0.039 -11.886 1.00 87.06 88 ILE A N 1
ATOM 730 C CA . ILE A 1 88 ? 9.111 1.165 -12.299 1.00 87.06 88 ILE A CA 1
ATOM 731 C C . ILE A 1 88 ? 10.086 2.258 -12.760 1.00 87.06 88 ILE A C 1
ATOM 733 O O . ILE A 1 88 ? 9.808 2.950 -13.738 1.00 87.06 88 ILE A O 1
ATOM 737 N N . GLN A 1 89 ? 11.223 2.421 -12.082 1.00 86.56 89 GLN A N 1
ATOM 738 C CA . GLN A 1 89 ? 12.238 3.414 -12.438 1.00 86.56 89 GLN A CA 1
ATOM 739 C C . GLN A 1 89 ? 12.937 3.102 -13.766 1.00 86.56 89 GLN A C 1
ATOM 741 O O . GLN A 1 89 ? 13.215 4.032 -14.516 1.00 86.56 89 GLN A O 1
ATOM 746 N N . SER A 1 90 ? 13.154 1.835 -14.105 1.00 90.00 90 SER A N 1
ATOM 747 C CA . SER A 1 90 ? 13.740 1.439 -15.389 1.00 90.00 90 SER A CA 1
ATOM 748 C C . SER A 1 90 ? 12.718 1.293 -16.522 1.00 90.00 90 SER A C 1
ATOM 750 O O . SER A 1 90 ? 13.109 1.271 -17.685 1.00 90.00 90 SER A O 1
ATOM 752 N N . ALA A 1 91 ? 11.418 1.221 -16.215 1.00 90.62 91 ALA A N 1
ATOM 753 C CA . ALA A 1 91 ? 10.365 1.124 -17.224 1.00 90.62 91 ALA A CA 1
ATOM 754 C C . ALA A 1 91 ? 10.247 2.389 -18.088 1.00 90.62 91 ALA A C 1
ATOM 756 O O . ALA A 1 91 ? 10.382 3.516 -17.591 1.00 90.62 91 ALA A O 1
ATOM 757 N N . SER A 1 92 ? 9.900 2.192 -19.364 1.00 92.50 92 SER A N 1
ATOM 758 C CA . SER A 1 92 ? 9.641 3.280 -20.312 1.00 92.50 92 SER A CA 1
ATOM 759 C C . SER A 1 92 ? 8.406 4.109 -19.908 1.00 92.50 92 SER A C 1
ATOM 761 O O . SER A 1 92 ? 7.541 3.622 -19.166 1.00 92.50 92 SER A O 1
ATOM 763 N N . PRO A 1 93 ? 8.271 5.362 -20.387 1.00 90.69 93 PRO A N 1
ATOM 764 C CA . PRO A 1 93 ? 7.087 6.183 -20.121 1.00 90.69 93 PRO A CA 1
ATOM 765 C C . PRO A 1 93 ? 5.767 5.485 -20.482 1.00 90.69 93 PRO A C 1
ATOM 767 O O . PRO A 1 93 ? 4.815 5.544 -19.705 1.00 90.69 93 PRO A O 1
ATOM 770 N N . GLU A 1 94 ? 5.728 4.760 -21.601 1.00 91.25 94 GLU A N 1
ATOM 771 C CA . GLU A 1 94 ? 4.551 4.011 -22.064 1.00 91.25 94 GLU A CA 1
ATOM 772 C C . GLU A 1 94 ? 4.213 2.842 -21.133 1.00 91.25 94 GLU A C 1
ATOM 774 O O . GLU A 1 94 ? 3.057 2.656 -20.755 1.00 91.25 94 GLU A O 1
ATOM 779 N N . GLN A 1 95 ? 5.221 2.092 -20.676 1.00 89.56 95 GLN A N 1
ATOM 780 C CA . GLN A 1 95 ? 5.027 1.006 -19.713 1.00 89.56 95 GLN A CA 1
ATOM 781 C C . GLN A 1 95 ? 4.521 1.528 -18.365 1.00 89.56 95 GLN A C 1
ATOM 783 O O . GLN A 1 95 ? 3.609 0.950 -17.767 1.00 89.56 95 GLN A O 1
ATOM 788 N N . ARG A 1 96 ? 5.067 2.652 -17.888 1.00 89.69 96 ARG A N 1
ATOM 789 C CA . ARG A 1 96 ? 4.578 3.316 -16.671 1.00 89.69 96 ARG A CA 1
ATOM 790 C C . ARG A 1 96 ? 3.133 3.775 -16.832 1.00 89.69 96 ARG A C 1
ATOM 792 O O . ARG A 1 96 ? 2.345 3.616 -15.899 1.00 89.69 96 ARG A O 1
ATOM 799 N N . GLN A 1 97 ? 2.785 4.317 -17.998 1.00 89.75 97 GLN A N 1
ATOM 800 C CA . GLN A 1 97 ? 1.430 4.763 -18.296 1.00 89.75 97 GLN A CA 1
ATOM 801 C C . GLN A 1 97 ? 0.451 3.585 -18.316 1.00 89.75 97 GLN A C 1
ATOM 803 O O . GLN A 1 97 ? -0.567 3.650 -17.632 1.00 89.75 97 GLN A O 1
ATOM 808 N N . ALA A 1 98 ? 0.798 2.477 -18.972 1.00 90.19 98 ALA A N 1
ATOM 809 C CA . ALA A 1 98 ? -0.022 1.267 -18.989 1.00 90.19 98 ALA A CA 1
ATOM 810 C C . ALA A 1 98 ? -0.237 0.688 -17.577 1.00 90.19 98 ALA A C 1
ATOM 812 O O . ALA A 1 98 ? -1.344 0.283 -17.219 1.00 90.19 98 ALA A O 1
ATOM 813 N N . VAL A 1 99 ? 0.798 0.679 -16.729 1.00 88.56 99 VAL A N 1
ATOM 814 C CA . VAL A 1 99 ? 0.669 0.256 -15.323 1.00 88.56 99 VAL A CA 1
ATOM 815 C C . VAL A 1 99 ? -0.244 1.204 -14.541 1.00 88.56 99 VAL A C 1
ATOM 817 O O . VAL A 1 99 ? -1.095 0.750 -13.772 1.00 88.56 99 VAL A O 1
ATOM 820 N N . ARG A 1 100 ? -0.102 2.519 -14.738 1.00 88.12 100 ARG A N 1
ATOM 821 C CA . ARG A 1 100 ? -0.953 3.527 -14.096 1.00 88.12 100 ARG A CA 1
ATOM 822 C C . ARG A 1 100 ? -2.413 3.381 -14.516 1.00 88.12 100 ARG A C 1
ATOM 824 O O . ARG A 1 100 ? -3.286 3.441 -13.654 1.00 88.12 100 ARG A O 1
ATOM 831 N N . GLU A 1 101 ? -2.667 3.150 -15.797 1.00 90.19 101 GLU A N 1
ATOM 832 C CA . GLU A 1 101 ? -4.004 2.940 -16.345 1.00 90.19 101 GLU A CA 1
ATOM 833 C C . GLU A 1 101 ? -4.647 1.676 -15.774 1.00 90.19 101 GLU A C 1
ATOM 835 O O . GLU A 1 101 ? -5.752 1.743 -15.242 1.00 90.19 101 GLU A O 1
ATOM 840 N N . LYS A 1 102 ? -3.915 0.555 -15.736 1.00 90.00 102 LYS A N 1
ATOM 841 C CA . LYS A 1 102 ? -4.383 -0.681 -15.086 1.00 90.00 102 LYS A CA 1
ATOM 842 C C . LYS A 1 102 ? -4.700 -0.475 -13.606 1.00 90.00 102 LYS A C 1
ATOM 844 O O . LYS A 1 102 ? -5.705 -0.971 -13.102 1.00 90.00 102 LYS A O 1
ATOM 849 N N . MET A 1 103 ? -3.872 0.282 -12.885 1.00 86.62 103 MET A N 1
ATOM 850 C CA . MET A 1 103 ? -4.175 0.632 -11.495 1.00 86.62 103 MET A CA 1
ATOM 851 C C . MET A 1 103 ? -5.409 1.532 -11.379 1.00 86.62 103 MET A C 1
ATOM 853 O O . MET A 1 103 ? -6.156 1.409 -10.401 1.00 86.62 103 MET A O 1
ATOM 857 N N . GLN A 1 104 ? -5.620 2.420 -12.354 1.00 86.12 104 GLN A N 1
ATOM 858 C CA . GLN A 1 104 ? -6.735 3.353 -12.397 1.00 86.12 104 GLN A CA 1
ATOM 859 C C . GLN A 1 104 ? -8.069 2.650 -12.654 1.00 86.12 104 GLN A C 1
ATOM 861 O O . GLN A 1 104 ? -9.020 2.965 -11.940 1.00 86.12 104 GLN A O 1
ATOM 866 N N . THR A 1 105 ? -8.118 1.710 -13.596 1.00 88.44 105 THR A N 1
ATOM 867 C CA . THR A 1 105 ? -9.329 0.978 -14.000 1.00 88.44 105 THR A CA 1
ATOM 868 C C . THR A 1 105 ? -9.631 -0.242 -13.132 1.00 88.44 105 THR A C 1
ATOM 870 O O . THR A 1 105 ? -10.734 -0.776 -13.203 1.00 88.44 105 THR A O 1
ATOM 873 N N . ASN A 1 106 ? -8.705 -0.666 -12.264 1.00 92.88 106 ASN A N 1
ATOM 874 C CA . ASN A 1 106 ? -8.949 -1.771 -11.340 1.00 92.88 106 ASN A CA 1
ATOM 875 C C . ASN A 1 106 ? -10.142 -1.466 -10.394 1.00 92.88 106 ASN A C 1
ATOM 877 O O . ASN A 1 106 ? -10.030 -0.558 -9.556 1.00 92.88 106 ASN A O 1
ATOM 881 N N . PRO A 1 107 ? -11.250 -2.233 -10.446 1.00 88.69 107 PRO A N 1
ATOM 882 C CA . PRO A 1 107 ? -12.477 -1.942 -9.699 1.00 88.69 107 PRO A CA 1
ATOM 883 C C . PRO A 1 107 ? -12.272 -1.941 -8.181 1.00 88.69 107 PRO A C 1
ATOM 885 O O . PRO A 1 107 ? -12.870 -1.132 -7.474 1.00 88.69 107 PRO A O 1
ATOM 888 N N . GLN A 1 108 ? -11.358 -2.764 -7.662 1.00 89.06 108 GLN A N 1
ATOM 889 C CA . GLN A 1 108 ? -11.039 -2.762 -6.233 1.00 89.06 108 GLN A CA 1
ATOM 890 C C . GLN A 1 108 ? -10.355 -1.454 -5.796 1.00 89.06 108 GLN A C 1
ATOM 892 O O . GLN A 1 108 ? -10.639 -0.929 -4.719 1.00 89.06 108 GLN A O 1
ATOM 897 N N . ASN A 1 109 ? -9.476 -0.891 -6.634 1.00 89.31 109 ASN A N 1
ATOM 898 C CA . ASN A 1 109 ? -8.865 0.414 -6.364 1.00 89.31 109 ASN A CA 1
ATOM 899 C C . ASN A 1 109 ? -9.881 1.551 -6.494 1.00 89.31 109 ASN A C 1
ATOM 901 O O . ASN A 1 109 ? -9.743 2.570 -5.815 1.00 89.31 109 ASN A O 1
ATOM 905 N N . GLN A 1 110 ? -10.870 1.400 -7.376 1.00 88.12 110 GLN A N 1
ATOM 906 C CA . GLN A 1 110 ? -11.960 2.357 -7.528 1.00 88.12 110 GLN A CA 1
ATOM 907 C C . GLN A 1 110 ? -12.833 2.382 -6.265 1.00 88.12 110 GLN A C 1
ATOM 909 O O . GLN A 1 110 ? -12.977 3.436 -5.650 1.00 88.12 110 GLN A O 1
ATOM 914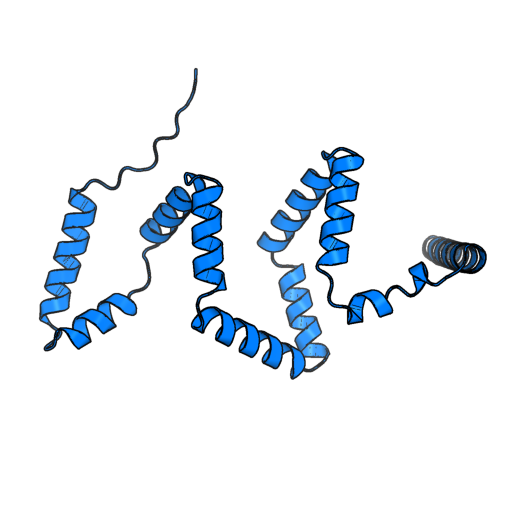 N N . GLN A 1 111 ? -13.275 1.215 -5.783 1.00 91.12 111 GLN A N 1
ATOM 915 C CA . GLN A 1 111 ? -14.025 1.090 -4.526 1.00 91.12 111 GLN A CA 1
ATOM 916 C C . GLN A 1 111 ? -13.274 1.689 -3.329 1.00 91.12 111 GLN A C 1
ATOM 918 O O . GLN A 1 111 ? -13.860 2.405 -2.521 1.00 91.12 111 GLN A O 1
ATOM 923 N N . GLN A 1 112 ? -11.963 1.448 -3.218 1.00 87.25 112 GLN A N 1
ATOM 924 C CA . GLN A 1 112 ? -11.151 2.040 -2.149 1.00 87.25 112 GLN A CA 1
ATOM 925 C C . GLN A 1 112 ? -11.078 3.568 -2.240 1.00 87.25 112 GLN A C 1
ATOM 927 O O . GLN A 1 112 ? -11.164 4.249 -1.216 1.00 87.25 112 GLN A O 1
ATOM 932 N N . ARG A 1 113 ? -10.936 4.120 -3.452 1.00 89.44 113 ARG A N 1
ATOM 933 C CA . ARG A 1 113 ? -10.943 5.572 -3.679 1.00 89.44 113 ARG A CA 1
ATOM 934 C C . ARG A 1 113 ? -12.287 6.186 -3.315 1.00 89.44 113 ARG A C 1
ATOM 936 O O . ARG A 1 113 ? -12.307 7.229 -2.666 1.00 89.44 113 ARG A O 1
ATOM 943 N N . ASP A 1 114 ? -13.387 5.542 -3.678 1.00 92.06 114 ASP A N 1
ATOM 944 C CA . ASP A 1 114 ? -14.725 6.046 -3.375 1.00 92.06 114 ASP A CA 1
ATOM 945 C C . ASP A 1 114 ? -15.042 5.946 -1.878 1.00 92.06 114 ASP A C 1
ATOM 947 O O . ASP A 1 114 ? -15.520 6.919 -1.294 1.00 92.06 114 ASP A O 1
ATOM 951 N N . ALA A 1 115 ? -14.639 4.862 -1.212 1.00 92.19 115 ALA A N 1
ATOM 952 C CA . ALA A 1 115 ? -14.708 4.758 0.244 1.00 92.19 115 ALA A CA 1
ATOM 953 C C . ALA A 1 115 ? -13.869 5.849 0.937 1.00 92.19 115 ALA A C 1
ATOM 955 O O . ALA A 1 115 ? -14.323 6.477 1.893 1.00 92.19 115 ALA A O 1
ATOM 956 N N . ALA A 1 116 ? -12.656 6.130 0.448 1.00 87.44 116 ALA A N 1
ATOM 957 C CA . ALA A 1 116 ? -11.828 7.212 0.979 1.00 87.44 116 ALA A CA 1
ATOM 958 C C . ALA A 1 116 ? -12.481 8.591 0.769 1.00 87.44 116 ALA A C 1
ATOM 960 O O . ALA A 1 116 ? -12.511 9.402 1.693 1.00 87.44 116 ALA A O 1
ATOM 961 N N . ARG A 1 117 ? -13.061 8.846 -0.411 1.00 89.88 117 ARG A N 1
ATOM 962 C CA . ARG A 1 117 ? -13.804 10.084 -0.707 1.00 89.88 117 ARG A CA 1
ATOM 963 C C . ARG A 1 117 ? -15.006 10.260 0.212 1.00 89.88 117 ARG A C 1
ATOM 965 O O . ARG A 1 117 ? -15.208 11.360 0.719 1.00 89.88 117 ARG A O 1
ATOM 972 N N . GLN A 1 118 ? -15.769 9.196 0.460 1.00 90.44 118 GLN A N 1
ATOM 973 C CA . GLN A 1 118 ? -16.890 9.228 1.399 1.00 90.44 118 GLN A CA 1
ATOM 974 C C . GLN A 1 118 ? -16.422 9.570 2.814 1.00 90.44 118 GLN A C 1
ATOM 976 O O . GLN A 1 118 ? -16.988 10.473 3.421 1.00 90.44 118 GLN A O 1
ATOM 981 N N . ARG A 1 119 ? -15.335 8.946 3.295 1.00 87.56 119 ARG A N 1
ATOM 982 C CA . ARG A 1 119 ? -14.755 9.242 4.618 1.00 87.56 119 ARG A CA 1
ATOM 983 C C . ARG A 1 119 ? -14.326 10.699 4.751 1.00 87.56 119 ARG A C 1
ATOM 985 O O . ARG A 1 119 ? -14.591 11.312 5.774 1.00 87.56 119 ARG A O 1
ATOM 992 N N . ILE A 1 120 ? -13.702 11.268 3.719 1.00 85.50 120 ILE A N 1
ATOM 993 C CA . ILE A 1 120 ? -13.328 12.690 3.709 1.00 85.50 120 ILE A CA 1
ATOM 994 C C . ILE A 1 120 ? -14.583 13.566 3.701 1.00 85.50 120 ILE A C 1
ATOM 996 O O . ILE A 1 120 ? -14.650 14.546 4.438 1.00 85.50 120 ILE A O 1
ATOM 1000 N N . ARG A 1 121 ? -15.594 13.214 2.900 1.00 88.50 121 ARG A N 1
ATOM 1001 C CA . ARG A 1 121 ? -16.850 13.968 2.819 1.00 88.50 121 ARG A CA 1
ATOM 1002 C C . ARG A 1 121 ? -17.590 13.989 4.158 1.00 88.50 121 ARG A C 1
ATOM 1004 O O . ARG A 1 121 ? -18.109 15.038 4.520 1.00 88.50 121 ARG A O 1
ATOM 1011 N N . SER A 1 122 ? -17.605 12.881 4.891 1.00 91.00 122 SER A N 1
ATOM 1012 C CA . SER A 1 122 ? -18.247 12.784 6.206 1.00 91.00 122 SER A CA 1
ATOM 1013 C C . SER A 1 122 ? -17.382 13.288 7.368 1.00 91.00 122 SER A C 1
ATOM 1015 O O . SER A 1 122 ? -17.898 13.438 8.468 1.00 91.00 122 SER A O 1
ATOM 1017 N N . ALA A 1 123 ? -16.081 13.515 7.162 1.00 91.38 123 ALA A N 1
ATOM 1018 C CA . ALA A 1 123 ? -15.171 13.998 8.201 1.00 91.38 123 ALA A CA 1
ATOM 1019 C C . ALA A 1 123 ? -15.354 15.498 8.481 1.00 91.38 123 ALA A C 1
ATOM 1021 O O . ALA A 1 123 ? -15.629 16.276 7.556 1.00 91.38 123 ALA A O 1
ATOM 1022 N N . SER A 1 124 ? -15.130 15.896 9.739 1.00 91.94 124 SER A N 1
ATOM 1023 C CA . SER A 1 124 ? -15.168 17.300 10.169 1.00 91.94 124 SER A CA 1
ATOM 1024 C C . SER A 1 124 ? -14.046 18.131 9.521 1.00 91.94 124 SER A C 1
ATOM 1026 O O . SER A 1 124 ? -13.051 17.565 9.047 1.00 91.94 124 SER A O 1
ATOM 1028 N N . PRO A 1 125 ? -14.164 19.471 9.481 1.00 88.44 125 PRO A N 1
ATOM 1029 C CA . PRO A 1 125 ? -13.104 20.345 8.982 1.00 88.44 125 PRO A CA 1
ATOM 1030 C C . PRO A 1 125 ? -11.740 20.087 9.642 1.00 88.44 125 PRO A C 1
ATOM 1032 O O . PRO A 1 125 ? -10.740 19.987 8.927 1.00 88.44 125 PRO A O 1
ATOM 1035 N N . GLU A 1 126 ? -11.694 19.870 10.961 1.00 89.69 126 GLU A N 1
ATOM 1036 C CA . GLU A 1 126 ? -10.449 19.583 11.687 1.00 89.69 126 GLU A CA 1
ATOM 1037 C C . GLU A 1 126 ? -9.872 18.217 11.292 1.00 89.69 126 GLU A C 1
ATOM 1039 O O . GLU A 1 126 ? -8.682 18.089 11.007 1.00 89.69 126 GLU A O 1
ATOM 1044 N N . GLN A 1 127 ? -10.715 17.186 11.173 1.00 87.69 127 GLN A N 1
ATOM 1045 C CA . GLN A 1 127 ? -10.279 15.854 10.736 1.00 87.69 127 GLN A CA 1
ATOM 1046 C C . GLN A 1 127 ? -9.732 15.866 9.304 1.00 87.69 127 GLN A C 1
ATOM 1048 O O . GLN A 1 127 ? -8.754 15.180 8.991 1.00 87.69 127 GLN A O 1
ATOM 1053 N N . ARG A 1 128 ? -10.334 16.671 8.420 1.00 88.25 128 ARG A N 1
ATOM 1054 C CA . ARG A 1 128 ? -9.826 16.885 7.059 1.00 88.25 128 ARG A CA 1
ATOM 1055 C C . ARG A 1 128 ? -8.478 17.599 7.070 1.00 88.25 128 ARG A C 1
ATOM 1057 O O . ARG A 1 128 ? -7.629 17.272 6.241 1.00 88.25 128 ARG A O 1
ATOM 1064 N N . GLN A 1 129 ? -8.276 18.555 7.975 1.00 85.00 129 GLN A N 1
ATOM 1065 C CA . GLN A 1 129 ? -7.012 19.275 8.114 1.00 85.00 129 GLN A CA 1
ATOM 1066 C C . GLN A 1 129 ? -5.888 18.343 8.574 1.00 85.00 129 GLN A C 1
ATOM 1068 O O . GLN A 1 129 ? -4.871 18.258 7.889 1.00 85.00 129 GLN A O 1
ATOM 1073 N N . VAL A 1 130 ? -6.127 17.540 9.615 1.00 87.38 130 VAL A N 1
ATOM 1074 C CA . VAL A 1 130 ? -5.175 16.519 10.088 1.00 87.38 130 VAL A CA 1
ATOM 1075 C C . VAL A 1 130 ? -4.852 15.503 8.988 1.00 87.38 130 VAL A C 1
ATOM 1077 O O . VAL A 1 130 ? -3.701 15.105 8.808 1.00 87.38 130 VAL A O 1
ATOM 1080 N N . PHE A 1 131 ? -5.849 15.085 8.202 1.00 84.88 131 PHE A N 1
ATOM 1081 C CA . PHE A 1 131 ? -5.608 14.197 7.064 1.00 84.88 131 PHE A CA 1
ATOM 1082 C C . PHE A 1 131 ? -4.715 14.849 5.997 1.00 84.88 131 PHE A C 1
ATOM 1084 O O . PHE A 1 131 ? -3.795 14.206 5.489 1.00 84.88 131 PHE A O 1
ATOM 1091 N N . ARG A 1 132 ? -4.959 16.122 5.656 1.00 83.44 132 ARG A N 1
ATOM 1092 C CA . ARG A 1 132 ? -4.131 16.868 4.693 1.00 83.44 132 ARG A CA 1
ATOM 1093 C C . ARG A 1 132 ? -2.692 17.009 5.178 1.00 83.44 132 ARG A C 1
ATOM 1095 O O . ARG A 1 132 ? -1.790 16.813 4.370 1.00 83.44 132 ARG A O 1
ATOM 1102 N N . GLU A 1 133 ? -2.498 17.313 6.455 1.00 84.31 133 GLU A N 1
ATOM 1103 C CA . GLU A 1 133 ? -1.181 17.469 7.076 1.00 84.31 133 GLU A CA 1
ATOM 1104 C C . GLU A 1 133 ? -0.379 16.166 7.012 1.00 84.31 133 GLU A C 1
ATOM 1106 O O . GLU A 1 133 ? 0.700 16.145 6.426 1.00 84.31 133 GLU A O 1
ATOM 1111 N N . LYS A 1 134 ? -0.963 15.040 7.440 1.00 82.94 134 LYS A N 1
ATOM 1112 C CA . LYS A 1 134 ? -0.300 13.723 7.368 1.00 82.94 134 LYS A CA 1
ATOM 1113 C C . LYS A 1 134 ? 0.057 13.304 5.942 1.00 82.94 134 LYS A C 1
ATOM 1115 O O . LYS A 1 134 ? 1.103 12.700 5.699 1.00 82.94 134 LYS A O 1
ATOM 1120 N N . VAL A 1 135 ? -0.808 13.612 4.972 1.00 81.56 135 VAL A N 1
ATOM 1121 C CA . VAL A 1 135 ? -0.532 13.342 3.552 1.00 81.56 135 VAL A CA 1
ATOM 1122 C C . VAL A 1 135 ? 0.596 14.230 3.022 1.00 81.56 135 VAL A C 1
ATOM 1124 O O . VAL A 1 135 ? 1.361 13.777 2.172 1.00 81.56 135 VAL A O 1
ATOM 1127 N N . GLN A 1 136 ? 0.706 15.476 3.486 1.00 75.75 136 GLN A N 1
ATOM 1128 C CA . GLN A 1 136 ? 1.813 16.365 3.129 1.00 75.75 136 GLN A CA 1
ATOM 1129 C C . GLN A 1 136 ? 3.127 15.919 3.769 1.00 75.75 136 GLN A C 1
ATOM 1131 O O . GLN A 1 136 ? 4.131 15.851 3.068 1.00 75.75 136 GLN A O 1
ATOM 1136 N N . GLU A 1 137 ? 3.104 15.544 5.045 1.00 77.31 137 GLU A N 1
ATOM 1137 C CA . GLU A 1 137 ? 4.264 15.048 5.791 1.00 77.31 137 GLU A CA 1
ATOM 1138 C C . GLU A 1 137 ? 4.841 13.766 5.171 1.00 77.31 137 GLU A C 1
ATOM 1140 O O . GLU A 1 137 ? 6.049 13.610 5.031 1.00 77.31 137 GLU A O 1
ATOM 1145 N N . SER A 1 138 ? 3.974 12.864 4.703 1.00 68.31 138 SER A N 1
ATOM 1146 C CA . SER A 1 138 ? 4.387 11.588 4.103 1.00 68.31 138 SER A CA 1
ATOM 1147 C C . SER A 1 138 ? 4.767 11.679 2.615 1.00 68.31 138 SER A C 1
ATOM 1149 O O . SER A 1 138 ? 5.053 10.651 1.988 1.00 68.31 138 SER A O 1
ATOM 1151 N N . ARG A 1 139 ? 4.727 12.866 1.990 1.00 69.88 139 ARG A N 1
ATOM 1152 C CA . ARG A 1 139 ? 5.076 13.026 0.569 1.00 69.88 139 ARG A CA 1
ATOM 1153 C C . ARG A 1 139 ? 6.599 13.101 0.391 1.00 69.88 139 ARG A C 1
ATOM 1155 O O . ARG A 1 139 ? 7.244 13.911 1.047 1.00 69.88 139 ARG A O 1
ATOM 1162 N N . PRO A 1 140 ? 7.193 12.345 -0.554 1.00 59.09 140 PRO A N 1
ATOM 1163 C CA . PRO A 1 140 ? 8.609 12.498 -0.875 1.00 59.09 140 PRO A CA 1
ATOM 1164 C C . PRO A 1 140 ? 8.888 13.915 -1.395 1.00 59.09 140 PRO A C 1
ATOM 1166 O O . PRO A 1 140 ? 8.136 14.428 -2.227 1.00 59.09 140 PRO A O 1
ATOM 1169 N N . GLN A 1 141 ? 9.993 14.516 -0.942 1.00 53.12 141 GLN A N 1
ATOM 1170 C CA . GLN A 1 141 ? 10.366 15.925 -1.163 1.00 53.12 141 GLN A CA 1
ATOM 1171 C C . GLN A 1 141 ? 10.265 16.378 -2.632 1.00 53.12 141 GLN A C 1
ATOM 1173 O O . GLN A 1 141 ? 9.770 17.466 -2.913 1.00 53.12 141 GLN A O 1
ATOM 1178 N N . ARG A 1 142 ? 10.568 15.485 -3.588 1.00 49.38 142 ARG A N 1
ATOM 1179 C CA . ARG A 1 142 ? 10.455 15.746 -5.038 1.00 49.38 142 ARG A CA 1
ATOM 1180 C C . ARG A 1 142 ? 9.037 16.109 -5.517 1.00 49.38 142 ARG A C 1
ATOM 1182 O O . ARG A 1 142 ? 8.883 16.797 -6.523 1.00 49.38 142 ARG A O 1
ATOM 1189 N N . LEU A 1 143 ? 7.989 15.651 -4.824 1.00 50.91 143 LEU A N 1
ATOM 1190 C CA . LEU A 1 143 ? 6.594 16.022 -5.112 1.00 50.91 143 LEU A CA 1
ATOM 1191 C C . LEU A 1 143 ? 6.178 17.338 -4.437 1.00 50.91 143 LEU A C 1
ATOM 1193 O O . LEU A 1 143 ? 5.158 17.910 -4.822 1.00 50.91 143 LEU A O 1
ATOM 1197 N N . ASN A 1 144 ? 6.947 17.821 -3.458 1.00 51.94 144 ASN A N 1
ATOM 1198 C CA . ASN A 1 144 ? 6.750 19.132 -2.843 1.00 51.94 144 ASN A CA 1
ATOM 1199 C C . ASN A 1 144 ? 7.308 20.248 -3.741 1.00 51.94 144 ASN A C 1
ATOM 1201 O O . ASN A 1 144 ? 6.662 21.280 -3.901 1.00 51.94 144 ASN A O 1
ATOM 1205 N N . ASP A 1 145 ? 8.418 19.995 -4.441 1.00 49.22 145 ASP A N 1
ATOM 1206 C CA . ASP A 1 145 ? 8.966 20.920 -5.448 1.00 49.22 145 ASP A CA 1
ATOM 1207 C C . ASP A 1 145 ? 8.045 21.087 -6.670 1.00 49.22 145 ASP A C 1
ATOM 1209 O O . ASP A 1 145 ? 7.995 22.149 -7.288 1.00 49.22 145 ASP A O 1
ATOM 1213 N N . SER A 1 146 ? 7.255 20.052 -6.981 1.00 49.53 146 SER A N 1
ATOM 1214 C CA . SER A 1 146 ? 6.266 20.050 -8.073 1.00 49.53 146 SER A CA 1
ATOM 1215 C C . SER A 1 146 ? 4.986 20.836 -7.745 1.00 49.53 146 SER A C 1
ATOM 1217 O O . SER A 1 146 ? 4.082 20.941 -8.574 1.00 49.53 146 SER A O 1
ATOM 1219 N N . ASN A 1 147 ? 4.881 21.400 -6.541 1.00 52.66 147 ASN A N 1
ATOM 1220 C CA . ASN A 1 147 ? 3.761 22.228 -6.108 1.00 52.66 147 ASN A CA 1
ATOM 1221 C C . ASN A 1 147 ? 3.952 23.662 -6.640 1.00 52.66 147 ASN A C 1
ATOM 1223 O O . ASN A 1 147 ? 4.079 24.621 -5.882 1.00 52.66 147 ASN A O 1
ATOM 1227 N N . HIS A 1 148 ? 4.008 23.818 -7.967 1.00 47.75 148 HIS A N 1
ATOM 1228 C CA . HIS A 1 148 ? 4.271 25.111 -8.609 1.00 47.75 148 HIS A CA 1
ATOM 1229 C C . HIS A 1 148 ? 3.236 26.164 -8.170 1.00 47.75 148 HIS A C 1
ATOM 1231 O O . HIS A 1 148 ? 3.596 27.291 -7.863 1.00 47.75 148 HIS A O 1
ATOM 1237 N N . THR A 1 149 ? 1.976 25.762 -7.960 1.00 48.00 149 THR A N 1
ATOM 1238 C CA . THR A 1 149 ? 0.880 26.615 -7.457 1.00 48.00 149 THR A CA 1
ATOM 1239 C C . THR A 1 149 ? 0.981 27.009 -5.981 1.00 48.00 149 THR A C 1
ATOM 1241 O O . THR A 1 149 ? 0.252 27.901 -5.544 1.00 48.00 149 THR A O 1
ATOM 1244 N N . ALA A 1 150 ? 1.814 26.340 -5.180 1.00 51.97 150 ALA A N 1
ATOM 1245 C CA . ALA A 1 150 ? 2.090 26.751 -3.801 1.00 51.97 150 ALA A CA 1
ATOM 1246 C C . ALA A 1 150 ? 3.145 27.869 -3.741 1.00 51.97 150 ALA A C 1
ATOM 1248 O O . ALA A 1 150 ? 3.155 28.627 -2.779 1.00 51.97 150 ALA A O 1
ATOM 1249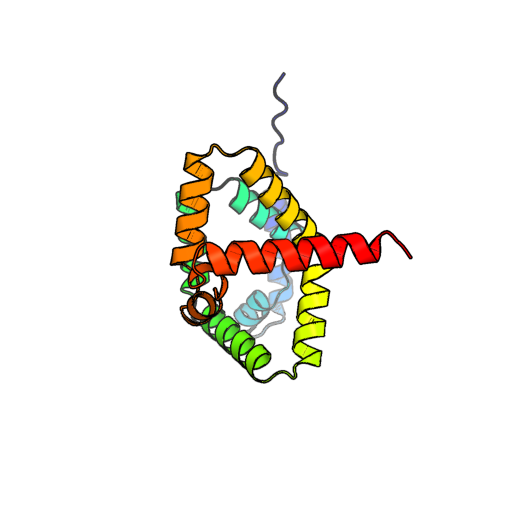 N N . ARG A 1 151 ? 3.979 27.996 -4.785 1.00 54.84 151 ARG A N 1
ATOM 1250 C CA . ARG A 1 151 ? 4.952 29.087 -4.967 1.00 54.84 151 ARG A CA 1
ATOM 1251 C C . ARG A 1 151 ? 4.417 30.275 -5.775 1.00 54.84 151 ARG A C 1
ATOM 1253 O O . ARG A 1 151 ? 5.081 31.301 -5.821 1.00 54.84 151 ARG A O 1
ATOM 1260 N N . LEU A 1 152 ? 3.245 30.149 -6.403 1.00 59.78 152 LEU A N 1
ATOM 1261 C CA . LEU A 1 152 ? 2.598 31.262 -7.100 1.00 59.78 152 LEU A CA 1
ATOM 1262 C C . LEU A 1 152 ? 1.988 32.242 -6.091 1.00 59.78 152 LEU A C 1
ATOM 1264 O O . LEU A 1 152 ? 1.224 31.827 -5.214 1.00 59.78 152 LEU A O 1
ATOM 1268 N N . ASN A 1 153 ? 2.286 33.533 -6.244 1.00 63.75 153 ASN A N 1
ATOM 1269 C CA . ASN A 1 153 ? 1.615 34.587 -5.484 1.00 63.75 153 ASN A CA 1
ATOM 1270 C C . ASN A 1 153 ? 0.120 34.681 -5.877 1.00 63.75 153 ASN A C 1
ATOM 1272 O O . ASN A 1 153 ? -0.334 34.039 -6.832 1.00 63.75 153 ASN A O 1
ATOM 1276 N N . ASN A 1 154 ? -0.674 35.447 -5.121 1.00 65.38 154 ASN A N 1
ATOM 1277 C CA . ASN A 1 154 ? -2.126 35.540 -5.335 1.00 65.38 154 ASN A CA 1
ATOM 1278 C C . ASN A 1 154 ? -2.491 35.998 -6.762 1.00 65.38 154 ASN A C 1
ATOM 1280 O O . ASN A 1 154 ? -3.446 35.479 -7.337 1.00 65.38 154 ASN A O 1
ATOM 1284 N N . GLU A 1 155 ? -1.685 36.879 -7.357 1.00 68.12 155 GLU A N 1
ATOM 1285 C CA . GLU A 1 155 ? -1.843 37.372 -8.730 1.00 68.12 155 GLU A CA 1
ATOM 1286 C C . GLU A 1 155 ? -1.702 36.243 -9.763 1.00 68.12 155 GLU A C 1
ATOM 1288 O O . GLU A 1 155 ? -2.553 36.026 -10.626 1.00 68.12 155 GLU A O 1
ATOM 1293 N N . GLN A 1 156 ? -0.640 35.449 -9.629 1.00 70.62 156 GLN A N 1
ATOM 1294 C CA . GLN A 1 156 ? -0.335 34.340 -10.528 1.00 70.62 156 GLN A CA 1
ATOM 1295 C C . GLN A 1 156 ? -1.366 33.213 -10.401 1.00 70.62 156 GLN A C 1
ATOM 1297 O O . GLN A 1 156 ? -1.700 32.556 -11.388 1.00 70.62 156 GLN A O 1
ATOM 1302 N N . ARG A 1 157 ? -1.906 32.998 -9.195 1.00 65.62 157 ARG A N 1
ATOM 1303 C CA . ARG A 1 157 ? -3.007 32.054 -8.957 1.00 65.62 157 ARG A CA 1
ATOM 1304 C C . ARG A 1 157 ? -4.300 32.503 -9.630 1.00 65.62 157 ARG A C 1
ATOM 1306 O O . ARG A 1 157 ? -4.947 31.675 -10.275 1.00 65.62 157 ARG A O 1
ATOM 1313 N N . SER A 1 158 ? -4.649 33.784 -9.519 1.00 67.88 158 SER A N 1
ATOM 1314 C CA . SER A 1 158 ? -5.820 34.362 -10.188 1.00 67.88 158 SER A CA 1
ATOM 1315 C C . SER A 1 158 ? -5.698 34.258 -11.709 1.00 67.88 158 SER A C 1
ATOM 1317 O O . SER A 1 158 ? -6.591 33.702 -12.344 1.00 67.88 158 SER A O 1
ATOM 1319 N N . ALA A 1 159 ? -4.542 34.613 -12.277 1.00 71.38 159 ALA A N 1
ATOM 1320 C CA . ALA A 1 159 ? -4.292 34.533 -13.720 1.00 71.38 159 ALA A CA 1
ATOM 1321 C C . ALA A 1 159 ? -4.305 33.096 -14.284 1.00 71.38 159 ALA A C 1
ATOM 1323 O O . ALA A 1 159 ? -4.586 32.875 -15.464 1.00 71.38 159 ALA A O 1
ATOM 1324 N N . VAL A 1 160 ? -3.965 32.085 -13.475 1.00 69.62 160 VAL A N 1
ATOM 1325 C CA . VAL A 1 160 ? -4.088 30.669 -13.873 1.00 69.62 160 VAL A CA 1
ATOM 1326 C C . VAL A 1 160 ? -5.544 30.204 -13.796 1.00 69.62 160 VAL A C 1
ATOM 1328 O O . VAL A 1 160 ? -6.001 29.477 -14.679 1.00 69.62 160 VAL A O 1
ATOM 1331 N N . ARG A 1 161 ? -6.289 30.631 -12.769 1.00 69.81 161 ARG A N 1
ATOM 1332 C CA . ARG A 1 161 ? -7.716 30.309 -12.609 1.00 69.81 161 ARG A CA 1
ATOM 1333 C C . ARG A 1 161 ? -8.569 30.930 -13.717 1.00 69.81 161 ARG A C 1
ATOM 1335 O O . ARG A 1 161 ? -9.488 30.274 -14.206 1.00 69.81 161 ARG A O 1
ATOM 1342 N N . GLU A 1 162 ? -8.242 32.149 -14.123 1.00 66.56 162 GLU A N 1
ATOM 1343 C CA . GLU A 1 162 ? -8.905 32.875 -15.206 1.00 66.56 162 GLU A CA 1
ATOM 1344 C C . GLU A 1 162 ? -8.669 32.180 -16.553 1.00 66.56 162 GLU A C 1
ATOM 1346 O O . GLU A 1 162 ? -9.626 31.745 -17.189 1.00 66.56 162 GLU A O 1
ATOM 1351 N N . ARG A 1 163 ? -7.409 31.874 -16.896 1.00 72.00 163 ARG A N 1
ATOM 1352 C CA . ARG A 1 163 ? -7.068 31.124 -18.122 1.00 72.00 163 ARG A CA 1
ATOM 1353 C C . ARG A 1 163 ? -7.690 29.727 -18.187 1.00 72.00 163 ARG A C 1
ATOM 1355 O O . ARG A 1 163 ? -8.031 29.245 -19.267 1.00 72.00 163 ARG A O 1
ATOM 1362 N N . LEU A 1 164 ? -7.837 29.043 -17.050 1.00 67.25 164 LEU A N 1
ATOM 1363 C CA . LEU A 1 164 ? -8.532 27.751 -16.988 1.00 67.25 164 LEU A CA 1
ATOM 1364 C C . LEU A 1 164 ? -10.052 27.896 -17.153 1.00 67.25 164 LEU A C 1
ATOM 1366 O O . LEU A 1 164 ? -10.664 27.027 -17.773 1.00 67.25 164 LEU A O 1
ATOM 1370 N N . SER A 1 165 ? -10.644 28.980 -16.644 1.00 67.62 165 SER A N 1
ATOM 1371 C CA . SER A 1 165 ? -12.074 29.280 -16.810 1.00 67.62 165 SER A CA 1
ATOM 1372 C C . SER A 1 165 ? -12.394 29.658 -18.259 1.00 67.62 165 SER A C 1
ATOM 1374 O O . SER A 1 165 ? -13.337 29.119 -18.832 1.00 67.62 165 SER A O 1
ATOM 1376 N N . GLU A 1 166 ? -11.547 30.465 -18.903 1.00 59.62 166 GLU A N 1
ATOM 1377 C CA . GLU A 1 166 ? -11.656 30.802 -20.330 1.00 59.62 166 GLU A CA 1
ATOM 1378 C C . GLU A 1 166 ? -11.491 29.574 -21.234 1.00 59.62 166 GLU A C 1
ATOM 1380 O O . GLU A 1 166 ? -12.230 29.388 -22.202 1.00 59.62 166 GLU A O 1
ATOM 1385 N N . ARG A 1 167 ? -10.544 28.682 -20.912 1.00 59.62 167 ARG A N 1
ATOM 1386 C CA . ARG A 1 167 ? -10.349 27.437 -21.671 1.00 59.62 167 ARG A CA 1
ATOM 1387 C C . ARG A 1 167 ? -11.496 26.443 -21.466 1.00 59.62 167 ARG A C 1
ATOM 1389 O O . ARG A 1 167 ? -11.771 25.652 -22.366 1.00 59.62 167 ARG A O 1
ATOM 1396 N N . GLY A 1 168 ? -12.151 26.473 -20.305 1.00 58.88 168 GLY A N 1
ATOM 1397 C CA . GLY A 1 168 ? -13.378 25.724 -20.034 1.00 58.88 168 GLY A CA 1
ATOM 1398 C C . GLY A 1 168 ? -14.575 26.260 -20.821 1.00 58.88 168 GLY A C 1
ATOM 1399 O O . GLY A 1 168 ? -15.301 25.467 -21.414 1.00 58.88 168 GLY A O 1
ATOM 1400 N N . ALA A 1 169 ? -14.722 27.586 -20.902 1.00 55.62 169 ALA A N 1
ATOM 1401 C CA . ALA A 1 169 ? -15.790 28.250 -21.652 1.00 55.62 169 ALA A CA 1
ATOM 1402 C C . ALA A 1 169 ? -15.721 27.948 -23.160 1.00 55.62 169 ALA A C 1
ATOM 1404 O O . ALA A 1 169 ? -16.710 27.520 -23.746 1.00 55.62 169 ALA A O 1
ATOM 1405 N N . ARG A 1 170 ? -14.526 28.003 -23.768 1.00 56.28 170 ARG A N 1
ATOM 1406 C CA . ARG A 1 170 ? -14.325 27.669 -25.198 1.00 56.28 170 ARG A CA 1
ATOM 1407 C C . ARG A 1 170 ? -14.586 26.201 -25.557 1.00 56.28 170 ARG A C 1
ATOM 1409 O O . ARG A 1 170 ? -14.618 25.852 -26.733 1.00 56.28 170 ARG A O 1
ATOM 1416 N N . ARG A 1 171 ? -14.709 25.318 -24.563 1.00 53.34 171 ARG A N 1
ATOM 1417 C CA . ARG A 1 171 ? -15.020 23.895 -24.764 1.00 53.34 171 ARG A CA 1
ATOM 1418 C C . ARG A 1 171 ? -16.524 23.611 -24.754 1.00 53.34 171 ARG A C 1
ATOM 1420 O O . ARG A 1 171 ? -16.897 22.495 -25.090 1.00 53.34 171 ARG A O 1
ATOM 1427 N N . LEU A 1 172 ? -17.342 24.582 -24.341 1.00 52.56 172 LEU A N 1
ATOM 1428 C CA . LEU A 1 172 ? -18.803 24.493 -24.325 1.00 52.56 172 LEU A CA 1
ATOM 1429 C C . LEU A 1 172 ? -19.452 25.110 -25.580 1.00 52.56 172 LEU A C 1
ATOM 1431 O O . LEU A 1 172 ? -20.641 24.916 -25.794 1.00 52.56 172 LEU A O 1
ATOM 1435 N N . GLU A 1 173 ? -18.680 25.838 -26.393 1.00 51.56 173 GLU A N 1
ATOM 1436 C CA . GLU A 1 173 ? -19.124 26.495 -27.637 1.00 51.56 173 GLU A CA 1
ATOM 1437 C C . GLU A 1 173 ? -18.777 25.699 -28.918 1.00 51.56 173 GLU A C 1
ATOM 1439 O O . GLU A 1 173 ? -18.793 26.254 -30.016 1.00 51.56 173 GLU A O 1
ATOM 1444 N N . ARG A 1 174 ? -18.443 24.406 -28.807 1.00 46.78 174 ARG A N 1
ATOM 1445 C CA . ARG A 1 174 ? -18.266 23.500 -29.956 1.00 46.78 174 ARG A CA 1
ATOM 1446 C C . ARG A 1 174 ? -19.170 22.287 -29.861 1.00 46.78 174 ARG A C 1
ATOM 1448 O O . ARG A 1 174 ? -19.207 21.689 -28.764 1.00 46.78 174 ARG A O 1
#

InterPro domains:
  IPR021728 Protein of unknown function DUF3300 [PTHR40269] (1-165)

Sequence (174 aa):
QQRTHAAPVITRDTQRQAAAQRFNEAEHYGSYDDFRDFSHHQPLTQQQKDAARQRYQSASPEQRQAVREKIQANPQNQQRREAARQRIQSASPEQRQAVREKMQTNPQNQQQRDAARQRIRSASPEQRQVFREKVQESRPQRLNDSNHTARLNNEQRSAVRERLSERGARRLER

Radius of gyration: 25.65 Å; chains: 1; bounding box: 47×78×48 Å

Foldseek 3Di:
DDDDPDDPPCPPVNVVVVVVVLVVVCVPPPDPVSSVVVVVPDDDDPVRVVVVVVCLVPDDPVVVVVVVVCCVPPVVNVVVVVVVVVCLVPDDPVRVVVVVVCCVPPVVNVVVVVVVVVCLVPDDPVRVVVVVVVVVVPDDVVVVVVPVVVVDDPVRVVVVVVVVVVVVVVVVVD

Organism: Escherichia coli (NCBI:txid562)

pLDDT: mean 75.89, std 15.35, range [37.97, 93.75]